Protein AF-A0A257LZM6-F1 (afdb_monomer)

pLDDT: mean 80.25, std 9.66, range [39.38, 93.81]

Secondary structure (DSSP, 8-state):
-HHHHHHHHHHHHHHHHHHHHHS-TTSHHHHHHHHHHHHHHHHHHHHHHHHHHHHHHSTT-HHHHHHHHHHHHHHHHHHHHH-------

Foldseek 3Di:
DVVVVVVVCCVVVVVLVVLQVVDDPVCNPVVVVVVVCVVVVVVVVCVVVVVVVCCVVPPPCVVVVVVVVVVVVVVVVVVVVVDDPPDDD

Radius of gyration: 17.22 Å; Cα contacts (8 Å, |Δi|>4): 11; chains: 1; bounding box: 42×28×45 Å

Structure (mmCIF, N/CA/C/O backbone):
data_AF-A0A257LZM6-F1
#
_entry.id   AF-A0A257LZM6-F1
#
loop_
_atom_site.group_PDB
_atom_site.id
_atom_site.type_symbol
_atom_site.label_atom_id
_atom_site.label_alt_id
_atom_site.label_comp_id
_atom_site.label_asym_id
_atom_site.label_entity_id
_atom_site.label_seq_id
_atom_site.pdbx_PDB_ins_code
_atom_site.Cartn_x
_atom_site.Cartn_y
_atom_site.Cartn_z
_atom_site.occupancy
_atom_site.B_iso_or_equiv
_atom_site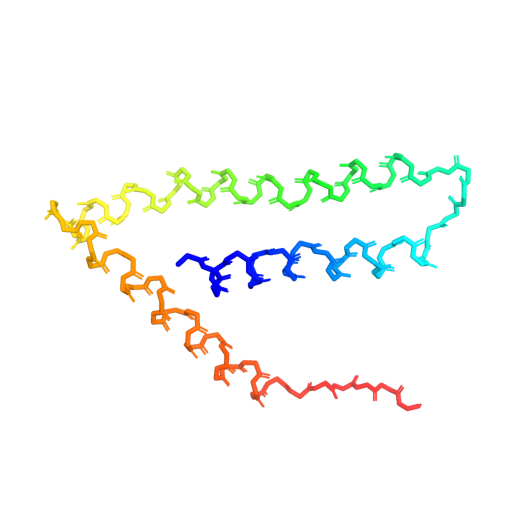.auth_seq_id
_atom_site.auth_comp_id
_atom_site.auth_asym_id
_atom_site.auth_atom_id
_atom_site.pdbx_PDB_model_num
ATOM 1 N N . MET A 1 1 ? -4.406 12.789 -13.184 1.00 66.25 1 MET A N 1
ATOM 2 C CA . MET A 1 1 ? -4.001 12.863 -11.760 1.00 66.25 1 MET A CA 1
ATOM 3 C C . MET A 1 1 ? -5.186 12.961 -10.799 1.00 66.25 1 MET A C 1
ATOM 5 O O . MET A 1 1 ? -5.107 12.343 -9.751 1.00 66.25 1 MET A O 1
ATOM 9 N N . ILE A 1 2 ? -6.296 13.632 -11.146 1.00 81.50 2 ILE A N 1
ATOM 10 C CA . ILE A 1 2 ? -7.479 13.754 -10.261 1.00 81.50 2 ILE A CA 1
ATOM 11 C C . ILE A 1 2 ? -8.027 12.387 -9.801 1.00 81.50 2 ILE A C 1
ATOM 13 O O . ILE A 1 2 ? -8.202 12.184 -8.607 1.00 81.50 2 ILE A O 1
ATOM 17 N N . GLY A 1 3 ? -8.217 11.420 -10.709 1.00 80.56 3 GLY A N 1
ATOM 18 C CA . GLY A 1 3 ? -8.733 10.089 -10.341 1.00 80.56 3 GLY A CA 1
ATOM 19 C C . GLY A 1 3 ? -7.813 9.286 -9.411 1.00 80.56 3 GLY A C 1
ATOM 20 O O . GLY A 1 3 ? -8.290 8.635 -8.489 1.00 80.56 3 GLY A O 1
ATOM 21 N N . VAL A 1 4 ? -6.493 9.397 -9.599 1.00 81.56 4 VAL A N 1
ATOM 22 C CA . VAL A 1 4 ? -5.499 8.780 -8.700 1.00 81.56 4 VAL A CA 1
ATOM 23 C C . VAL A 1 4 ? -5.539 9.448 -7.324 1.00 81.56 4 VAL A C 1
ATOM 25 O O . VAL A 1 4 ? -5.487 8.755 -6.316 1.00 81.56 4 VAL A O 1
ATOM 28 N N . GLY A 1 5 ? -5.701 10.775 -7.276 1.00 84.75 5 GLY A N 1
ATOM 29 C CA . GLY A 1 5 ? -5.837 11.520 -6.024 1.00 84.75 5 GLY A CA 1
ATOM 30 C C . GLY A 1 5 ? -7.085 11.133 -5.231 1.00 84.75 5 GLY A C 1
ATOM 31 O O . GLY A 1 5 ? -6.989 10.918 -4.027 1.00 84.75 5 GLY A O 1
ATOM 32 N N . ILE A 1 6 ? -8.231 10.974 -5.905 1.00 86.88 6 ILE A N 1
ATOM 33 C CA . ILE A 1 6 ? -9.471 10.501 -5.270 1.00 86.88 6 ILE A CA 1
ATOM 34 C C . ILE A 1 6 ? -9.266 9.091 -4.706 1.00 86.88 6 ILE A C 1
ATOM 36 O O . ILE A 1 6 ? -9.527 8.868 -3.528 1.00 86.88 6 ILE A O 1
ATOM 40 N N . ALA A 1 7 ? -8.739 8.162 -5.511 1.00 84.81 7 ALA A N 1
ATOM 41 C CA . ALA A 1 7 ? -8.508 6.786 -5.075 1.00 84.81 7 ALA A CA 1
ATOM 42 C C . ALA A 1 7 ? -7.561 6.708 -3.864 1.00 84.81 7 ALA A C 1
ATOM 44 O O . ALA A 1 7 ? -7.859 6.029 -2.884 1.00 84.81 7 ALA A O 1
ATOM 45 N N . TRP A 1 8 ? -6.448 7.442 -3.901 1.00 84.62 8 TRP A N 1
ATOM 46 C CA . TRP A 1 8 ? -5.453 7.447 -2.828 1.00 84.62 8 TRP A CA 1
ATOM 47 C C . TRP A 1 8 ? -6.000 8.059 -1.530 1.00 84.62 8 TRP A C 1
ATOM 49 O O . TRP A 1 8 ? -5.848 7.473 -0.458 1.00 84.62 8 TRP A O 1
ATOM 59 N N . ALA A 1 9 ? -6.718 9.184 -1.623 1.00 85.12 9 ALA A N 1
ATOM 60 C CA . ALA A 1 9 ? -7.365 9.808 -0.471 1.00 85.12 9 ALA A CA 1
ATOM 61 C C . ALA A 1 9 ? -8.423 8.891 0.164 1.00 85.12 9 ALA A C 1
ATOM 63 O O . ALA A 1 9 ? -8.503 8.807 1.389 1.00 85.12 9 ALA A O 1
ATOM 64 N N . SER A 1 10 ? -9.204 8.167 -0.644 1.00 86.25 10 SER A N 1
ATOM 65 C CA . SER A 1 10 ? -10.197 7.210 -0.147 1.00 86.25 10 SER A CA 1
ATOM 66 C C . SER A 1 10 ? -9.563 6.020 0.577 1.00 86.25 10 SER A C 1
ATOM 68 O O . SER A 1 10 ? -10.025 5.671 1.664 1.00 86.25 10 SER A O 1
ATOM 70 N N . ILE A 1 11 ? -8.497 5.427 0.020 1.00 85.00 11 ILE A N 1
ATOM 71 C CA . ILE A 1 11 ? -7.792 4.280 0.626 1.00 85.00 11 ILE A CA 1
ATOM 72 C C . ILE A 1 11 ? -7.231 4.647 2.002 1.00 85.00 11 ILE A C 1
ATOM 74 O O . ILE A 1 11 ? -7.309 3.840 2.925 1.00 85.00 11 ILE A O 1
ATOM 78 N N . LEU A 1 12 ? -6.714 5.867 2.160 1.00 85.50 12 LEU A N 1
ATOM 79 C CA . LEU A 1 12 ? -6.252 6.343 3.459 1.00 85.50 12 LEU A CA 1
ATOM 80 C C . LEU A 1 12 ? -7.426 6.689 4.380 1.00 85.50 12 LEU A C 1
ATOM 82 O O . LEU A 1 12 ? -7.473 6.221 5.510 1.00 85.50 12 LEU A O 1
ATOM 86 N N . SER A 1 13 ? -8.403 7.472 3.919 1.00 85.88 13 SER A N 1
ATOM 87 C CA . SER A 1 13 ? -9.451 8.022 4.787 1.00 85.88 13 SER A CA 1
ATOM 88 C C . SER A 1 13 ? -10.401 6.973 5.375 1.00 85.88 13 SER A C 1
ATOM 90 O O . SER A 1 13 ? -10.842 7.151 6.510 1.00 85.88 13 SER A O 1
ATOM 92 N N . MET A 1 14 ? -10.748 5.911 4.640 1.00 87.00 14 MET A N 1
ATOM 93 C CA . MET A 1 14 ? -11.710 4.906 5.121 1.00 87.00 14 MET A CA 1
ATOM 94 C C . MET A 1 14 ? -11.263 4.180 6.400 1.00 87.00 14 MET A C 1
ATOM 96 O O . MET A 1 14 ? -12.028 4.177 7.366 1.00 87.00 14 MET A O 1
ATOM 100 N N . PRO A 1 15 ? -10.051 3.606 6.489 1.00 85.12 15 PRO A N 1
ATOM 101 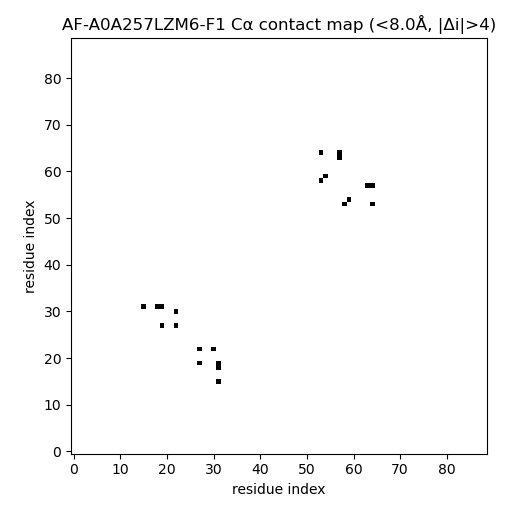C CA . PRO A 1 15 ? -9.627 2.933 7.709 1.00 85.12 15 PRO A CA 1
ATOM 102 C C . PRO A 1 15 ? -9.431 3.898 8.887 1.00 85.12 15 PRO A C 1
ATOM 104 O O . PRO A 1 15 ? -9.770 3.532 10.011 1.00 85.12 15 PRO A O 1
ATOM 107 N N . TYR A 1 16 ? -8.983 5.143 8.660 1.00 83.31 16 TYR A N 1
ATOM 108 C CA . TYR A 1 16 ? -8.955 6.157 9.726 1.00 83.31 16 TYR A CA 1
ATOM 109 C C . TYR A 1 16 ? -10.356 6.478 10.251 1.00 83.31 16 TYR A C 1
ATOM 1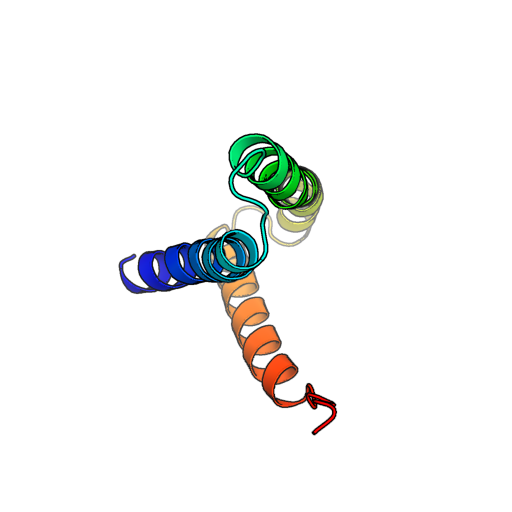11 O O . TYR A 1 16 ? -10.530 6.622 11.462 1.00 83.31 16 TYR A O 1
ATOM 119 N N . ALA A 1 17 ? -11.357 6.562 9.369 1.00 84.19 17 ALA A N 1
ATOM 120 C CA . ALA A 1 17 ? -12.742 6.791 9.767 1.00 84.19 17 ALA A CA 1
ATOM 121 C C . ALA A 1 17 ? -13.273 5.628 10.624 1.00 84.19 17 ALA A C 1
ATOM 123 O O . ALA A 1 17 ? -13.778 5.866 11.720 1.00 84.19 17 ALA A O 1
ATOM 124 N N . ILE A 1 18 ? -13.062 4.380 10.190 1.00 85.12 18 ILE A N 1
ATOM 125 C CA . ILE A 1 18 ? -13.459 3.168 10.933 1.00 85.12 18 ILE A CA 1
ATOM 126 C C . ILE A 1 18 ? -12.768 3.110 12.306 1.00 85.12 18 ILE A C 1
ATOM 128 O O . ILE A 1 18 ? -13.408 2.859 13.331 1.00 85.12 18 ILE A O 1
ATOM 132 N N . LEU A 1 19 ? -11.463 3.389 12.344 1.00 82.69 19 LEU A N 1
ATOM 133 C CA . LEU A 1 19 ? -10.676 3.360 13.570 1.00 82.69 19 LEU A CA 1
ATOM 134 C C . LEU A 1 19 ? -11.095 4.471 14.543 1.00 82.69 19 LEU A C 1
ATOM 136 O O . LEU A 1 19 ? -11.281 4.208 15.728 1.00 82.69 19 LEU A O 1
ATOM 140 N N . SER A 1 20 ? -11.300 5.700 14.060 1.00 79.31 20 SER A N 1
ATOM 141 C CA . SER A 1 20 ? -11.712 6.831 14.904 1.00 79.31 20 SER A CA 1
ATOM 142 C C . SER A 1 20 ? -13.061 6.615 15.595 1.00 79.31 20 SER A C 1
ATOM 144 O O . SER A 1 20 ? -13.223 7.045 16.734 1.00 79.31 20 SER A O 1
ATOM 146 N N . GLY A 1 21 ? -13.993 5.900 14.952 1.00 78.38 21 GLY A N 1
ATOM 147 C CA . GLY A 1 21 ? -15.281 5.533 15.545 1.00 78.38 21 GLY A CA 1
ATOM 148 C C . GLY A 1 21 ? -15.188 4.473 16.649 1.00 78.38 21 GLY A C 1
ATOM 149 O O . GLY A 1 21 ? -16.095 4.365 17.468 1.00 78.38 21 GLY A O 1
ATOM 150 N N . SER A 1 22 ? -14.087 3.718 16.700 1.00 77.31 22 SER A N 1
ATOM 151 C CA . SER A 1 22 ? -13.911 2.563 17.594 1.00 77.31 22 SER A CA 1
ATOM 152 C C . SER A 1 22 ? -12.979 2.842 18.783 1.00 77.31 22 SER A C 1
ATOM 154 O O . SER A 1 22 ? -12.778 1.971 19.630 1.00 77.31 22 SER A O 1
ATOM 156 N N . LEU A 1 23 ? -12.369 4.032 18.850 1.00 78.50 23 LEU A N 1
ATOM 157 C CA . LEU A 1 23 ? -11.320 4.348 19.821 1.00 78.50 23 LEU A CA 1
ATOM 158 C C . LEU A 1 23 ? -11.824 5.150 21.035 1.00 78.50 23 LEU A C 1
ATOM 160 O O . LEU A 1 23 ? -12.559 6.125 20.875 1.00 78.50 23 LEU A O 1
ATOM 164 N N . PRO A 1 24 ? -11.360 4.823 22.260 1.00 71.38 24 PRO A N 1
ATOM 165 C CA . PRO A 1 24 ? -11.646 5.618 23.449 1.00 71.38 24 PRO A CA 1
ATOM 166 C C . PRO A 1 24 ? -10.972 6.998 23.368 1.00 71.38 24 PRO A C 1
ATOM 168 O O . PRO A 1 24 ? -9.760 7.111 23.160 1.00 71.38 24 PRO A O 1
ATOM 171 N N . SER A 1 25 ? -11.757 8.050 23.611 1.00 70.44 25 SER A N 1
ATOM 172 C CA . SER A 1 25 ? -11.391 9.471 23.451 1.00 70.44 25 SER A CA 1
ATOM 173 C C . SER A 1 25 ? -10.143 9.920 24.223 1.00 70.44 25 SER A C 1
ATOM 175 O O . SER A 1 25 ? -9.475 10.870 23.826 1.00 70.44 25 SER A O 1
ATOM 177 N N . ASN A 1 26 ? -9.783 9.218 25.299 1.00 75.38 26 ASN A N 1
ATOM 178 C CA . ASN A 1 26 ? -8.617 9.525 26.133 1.00 75.38 26 ASN A CA 1
ATOM 179 C C . ASN A 1 26 ? -7.273 9.093 25.498 1.00 75.38 26 ASN A C 1
ATOM 181 O O . ASN A 1 26 ? -6.207 9.471 25.974 1.00 75.38 26 ASN A O 1
ATOM 185 N N . ARG A 1 27 ? -7.274 8.268 24.438 1.00 77.12 27 ARG A N 1
ATOM 186 C CA . ARG A 1 27 ? -6.029 7.756 23.823 1.00 77.12 27 ARG A CA 1
ATOM 187 C C . ARG A 1 27 ? -6.029 7.749 22.297 1.00 77.12 27 ARG A C 1
ATOM 189 O O . ARG A 1 27 ? -5.155 7.119 21.702 1.00 77.12 27 ARG A O 1
ATOM 196 N N . THR A 1 28 ? -6.943 8.477 21.655 1.00 78.56 28 THR A N 1
ATOM 197 C CA . THR A 1 28 ? -7.080 8.508 20.190 1.00 78.56 28 THR A CA 1
ATOM 198 C C . THR A 1 28 ? -5.749 8.779 19.485 1.00 78.56 28 THR A C 1
ATOM 200 O O . THR A 1 28 ? -5.398 8.053 18.563 1.00 78.56 28 THR A O 1
ATOM 203 N N . GLY A 1 29 ? -4.949 9.739 19.965 1.00 80.81 29 GLY A N 1
ATOM 204 C CA . GLY A 1 29 ? -3.648 10.058 19.360 1.00 80.81 29 GLY A CA 1
ATOM 205 C C . GLY A 1 29 ? -2.642 8.898 19.373 1.00 80.81 29 GLY A C 1
ATOM 206 O O . GLY A 1 29 ? -1.955 8.672 18.381 1.00 80.81 29 GLY A O 1
ATOM 207 N N . VAL A 1 30 ? -2.588 8.117 20.458 1.00 84.06 30 VAL A N 1
ATOM 208 C CA . VAL A 1 30 ? -1.650 6.985 20.587 1.00 84.06 30 VAL A CA 1
ATOM 209 C C . VAL A 1 30 ? -2.044 5.852 19.641 1.00 84.06 30 VAL A C 1
ATOM 211 O O . VAL A 1 30 ? -1.200 5.330 18.917 1.00 84.06 30 VAL A O 1
ATOM 214 N N . TYR A 1 31 ? -3.330 5.503 19.597 1.00 83.81 31 TYR A N 1
ATOM 215 C CA . TYR A 1 31 ? -3.820 4.439 18.720 1.00 83.81 31 TYR A CA 1
ATOM 216 C C . TYR A 1 31 ? -3.765 4.821 17.235 1.00 83.81 31 TYR A C 1
ATOM 218 O O . TYR A 1 31 ? -3.401 3.987 16.408 1.00 83.81 31 TYR A O 1
ATOM 226 N N . MET A 1 32 ? -4.035 6.085 16.895 1.00 84.81 32 MET A N 1
ATOM 227 C CA . MET A 1 32 ? -3.856 6.601 15.531 1.00 84.81 32 MET A CA 1
ATOM 228 C C . MET A 1 32 ? -2.383 6.585 15.092 1.00 84.81 32 MET A C 1
ATOM 230 O O . MET A 1 32 ? -2.086 6.301 13.930 1.00 84.81 32 MET A O 1
ATOM 234 N N . GLY A 1 33 ? -1.452 6.855 16.015 1.00 85.94 33 GLY A N 1
ATOM 235 C CA . GLY A 1 33 ? -0.014 6.749 15.761 1.00 85.94 33 GLY A CA 1
ATOM 236 C C . GLY A 1 33 ? 0.425 5.308 15.498 1.00 85.94 33 GLY A C 1
ATOM 237 O O . GLY A 1 33 ? 1.106 5.043 14.512 1.00 85.94 33 GLY A O 1
ATOM 238 N N . ILE A 1 34 ? -0.023 4.360 16.327 1.00 88.12 34 ILE A N 1
ATOM 239 C CA . ILE A 1 34 ? 0.259 2.927 16.136 1.00 88.12 34 ILE A CA 1
ATOM 240 C C . ILE A 1 34 ? -0.284 2.440 14.786 1.00 88.12 34 ILE A C 1
ATOM 242 O O . ILE A 1 34 ? 0.423 1.749 14.059 1.00 88.12 34 ILE A O 1
ATOM 246 N N . PHE A 1 35 ? -1.499 2.842 14.410 1.00 86.44 35 PHE A N 1
ATOM 247 C CA . PHE A 1 35 ? -2.084 2.488 13.117 1.00 86.44 35 PHE A CA 1
ATOM 248 C C . PHE A 1 35 ? -1.265 3.011 11.924 1.00 86.44 35 PHE A C 1
ATOM 250 O O . PHE A 1 35 ? -1.041 2.272 10.967 1.00 86.44 35 PHE A O 1
ATOM 257 N N . ASN A 1 36 ? -0.732 4.237 12.005 1.00 89.38 36 ASN A N 1
ATOM 258 C CA . ASN A 1 36 ? 0.186 4.761 10.986 1.00 89.38 36 ASN A CA 1
ATOM 259 C C . ASN A 1 36 ? 1.426 3.878 10.814 1.00 89.38 36 ASN A C 1
ATOM 261 O O . ASN A 1 36 ? 1.826 3.610 9.684 1.00 89.38 36 ASN A O 1
ATOM 265 N N . PHE A 1 37 ? 2.018 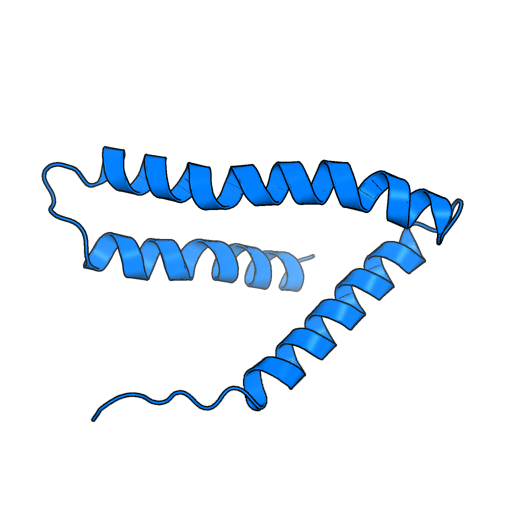3.384 11.906 1.00 90.19 37 PHE A N 1
ATOM 266 C CA . PHE A 1 37 ? 3.170 2.480 11.813 1.00 90.19 37 PHE A CA 1
ATOM 267 C C . PHE A 1 37 ? 2.837 1.193 11.051 1.00 90.19 37 PHE A C 1
ATOM 269 O O . PHE A 1 37 ? 3.661 0.724 10.268 1.00 90.19 37 PHE A O 1
ATOM 276 N N . PHE A 1 38 ? 1.624 0.657 11.215 1.00 87.50 38 PHE A N 1
ATOM 277 C CA . PHE A 1 38 ? 1.171 -0.517 10.464 1.00 87.50 38 PHE A CA 1
ATOM 278 C C . PHE A 1 38 ? 0.964 -0.258 8.970 1.00 87.50 38 PHE A C 1
ATOM 280 O O . PHE A 1 38 ? 1.083 -1.199 8.194 1.00 87.50 38 PHE A O 1
ATOM 287 N N . ILE A 1 39 ? 0.684 0.977 8.550 1.00 89.31 39 ILE A N 1
ATOM 288 C CA . ILE A 1 39 ? 0.616 1.336 7.124 1.00 89.31 39 ILE A CA 1
ATOM 289 C C . ILE A 1 39 ? 2.028 1.535 6.566 1.00 89.31 39 ILE A C 1
ATOM 291 O O . ILE A 1 39 ? 2.396 0.952 5.549 1.00 89.31 39 ILE A O 1
ATOM 295 N N . VAL A 1 40 ? 2.836 2.332 7.266 1.00 91.69 40 VAL A N 1
ATOM 296 C CA . VAL A 1 40 ? 4.120 2.819 6.755 1.00 91.69 40 VAL A CA 1
ATOM 297 C C . VAL A 1 40 ? 5.187 1.726 6.727 1.00 91.69 40 VAL A C 1
ATOM 299 O O . VAL A 1 40 ? 5.962 1.666 5.779 1.00 91.69 40 VAL A O 1
ATOM 302 N N . ILE A 1 41 ? 5.253 0.840 7.728 1.00 93.81 41 ILE A N 1
ATOM 303 C CA . ILE A 1 41 ? 6.294 -0.203 7.768 1.00 93.81 41 ILE A CA 1
ATOM 304 C C . ILE A 1 41 ? 6.187 -1.146 6.553 1.00 93.81 41 ILE A C 1
ATOM 306 O O . ILE A 1 41 ? 7.189 -1.309 5.851 1.00 93.81 41 ILE A O 1
ATOM 310 N N . PRO A 1 42 ? 5.015 -1.733 6.236 1.00 88.31 42 PRO A N 1
ATOM 311 C CA . PRO A 1 42 ? 4.843 -2.511 5.012 1.00 88.31 42 PRO A CA 1
ATOM 312 C C . PRO A 1 42 ? 5.072 -1.698 3.736 1.00 88.31 42 PRO A C 1
ATOM 314 O O . PRO A 1 42 ? 5.639 -2.234 2.791 1.00 88.31 42 PRO A O 1
ATOM 317 N N . GLU A 1 43 ? 4.678 -0.422 3.694 1.00 89.94 43 GLU A N 1
ATOM 318 C CA . GLU A 1 43 ? 4.885 0.450 2.527 1.00 89.94 43 GLU A CA 1
ATOM 319 C C . GLU A 1 43 ? 6.375 0.709 2.250 1.00 89.94 43 GLU A C 1
ATOM 321 O O . GLU A 1 43 ? 6.828 0.628 1.106 1.00 89.94 43 GLU A O 1
ATOM 326 N N . ILE A 1 44 ? 7.170 0.943 3.296 1.00 92.25 44 ILE A N 1
ATOM 327 C CA . ILE A 1 44 ? 8.628 1.073 3.189 1.00 92.25 44 ILE A CA 1
ATOM 328 C C . ILE A 1 44 ? 9.247 -0.251 2.734 1.00 92.25 44 ILE A C 1
ATOM 330 O O . ILE A 1 44 ? 10.079 -0.263 1.830 1.00 92.25 44 ILE A O 1
ATOM 334 N N . LEU A 1 45 ? 8.826 -1.379 3.314 1.00 92.56 45 LEU A N 1
ATOM 335 C CA . LEU A 1 45 ? 9.322 -2.695 2.904 1.00 92.56 45 LEU A CA 1
ATOM 336 C C . LEU A 1 45 ? 8.982 -2.993 1.441 1.00 92.56 45 LEU A C 1
ATOM 338 O O . LEU A 1 45 ? 9.843 -3.450 0.694 1.00 92.56 45 LEU A O 1
ATOM 342 N N . ALA A 1 46 ? 7.752 -2.703 1.019 1.00 86.75 46 ALA A N 1
ATOM 343 C CA . ALA A 1 46 ? 7.306 -2.898 -0.350 1.00 86.75 46 ALA A CA 1
ATOM 344 C C . ALA A 1 46 ? 8.054 -1.977 -1.317 1.00 86.75 46 ALA A C 1
ATOM 346 O O . ALA A 1 46 ? 8.550 -2.462 -2.328 1.00 86.75 46 ALA A O 1
ATOM 347 N N . SER A 1 47 ? 8.189 -0.684 -1.010 1.00 85.88 47 SER A N 1
ATOM 348 C CA . SER A 1 47 ? 8.921 0.256 -1.869 1.00 85.88 47 SER A CA 1
ATOM 349 C C . SER A 1 47 ? 10.387 -0.144 -2.032 1.00 85.88 47 SER A C 1
ATOM 351 O O . SER A 1 47 ? 10.893 -0.115 -3.149 1.00 85.88 47 SER A O 1
ATOM 353 N N . LEU A 1 48 ? 11.038 -0.626 -0.971 1.00 88.69 48 LEU A N 1
ATOM 354 C CA . LEU A 1 48 ? 12.431 -1.060 -1.031 1.00 88.69 48 LEU A CA 1
ATOM 355 C C . LEU A 1 48 ? 12.612 -2.416 -1.736 1.00 88.69 48 LEU A C 1
ATOM 357 O O . LEU A 1 48 ? 13.600 -2.615 -2.439 1.00 88.69 48 LEU A O 1
ATOM 361 N N . ALA A 1 49 ? 11.676 -3.354 -1.560 1.00 85.81 49 ALA A N 1
ATOM 362 C CA . ALA A 1 49 ? 11.770 -4.705 -2.116 1.00 85.81 49 ALA A CA 1
ATOM 363 C C . ALA A 1 49 ? 11.272 -4.811 -3.567 1.00 85.81 49 ALA A C 1
ATOM 365 O O . ALA A 1 49 ? 11.861 -5.547 -4.358 1.00 85.81 49 ALA A O 1
ATOM 366 N N . LEU A 1 50 ? 10.210 -4.090 -3.951 1.00 80.31 50 LEU A N 1
ATOM 367 C CA . LEU A 1 50 ? 9.699 -4.114 -5.329 1.00 80.31 50 LEU A CA 1
ATOM 368 C C . LEU A 1 50 ? 10.599 -3.343 -6.294 1.00 80.31 50 LEU A C 1
ATOM 370 O O . LEU A 1 50 ? 10.673 -3.709 -7.463 1.00 80.31 50 LEU A O 1
ATOM 374 N N . GLU A 1 51 ? 11.270 -2.282 -5.847 1.00 79.38 51 GLU A N 1
ATOM 375 C CA . GLU A 1 51 ? 12.097 -1.448 -6.721 1.00 79.38 51 GLU A CA 1
ATOM 376 C C . GLU A 1 51 ? 13.207 -2.222 -7.472 1.00 79.38 51 GLU A C 1
ATOM 378 O O . GLU A 1 51 ? 13.297 -2.065 -8.694 1.00 79.38 51 GLU A O 1
ATOM 383 N N . PRO A 1 52 ? 14.025 -3.086 -6.833 1.00 79.44 52 PRO A N 1
ATOM 384 C CA . PRO A 1 52 ? 15.005 -3.907 -7.548 1.00 79.44 52 PRO A CA 1
ATOM 385 C C . PRO A 1 52 ? 14.348 -4.952 -8.462 1.00 79.44 52 PRO A C 1
ATOM 387 O O . PRO A 1 52 ? 14.784 -5.112 -9.599 1.00 79.44 52 PRO A O 1
ATOM 390 N N . VAL A 1 53 ? 13.257 -5.591 -8.019 1.00 79.38 53 VAL A N 1
ATOM 391 C CA . VAL A 1 53 ? 12.518 -6.605 -8.801 1.00 79.38 53 VAL A CA 1
ATOM 392 C C . VAL A 1 53 ? 11.975 -6.010 -10.100 1.00 79.38 53 VAL A C 1
ATOM 394 O O . VAL A 1 53 ? 12.086 -6.592 -11.177 1.00 79.38 53 VAL A O 1
ATOM 397 N N . VAL A 1 54 ? 11.413 -4.808 -10.018 1.00 75.19 54 VAL A N 1
ATOM 398 C CA . VAL A 1 54 ? 10.873 -4.092 -11.172 1.00 75.19 54 VAL A CA 1
ATOM 399 C C . VAL A 1 54 ? 11.985 -3.613 -12.108 1.00 75.19 54 VAL A C 1
ATOM 401 O O . VAL A 1 54 ? 11.812 -3.678 -13.326 1.00 75.19 54 VAL A O 1
ATOM 404 N N . LYS A 1 55 ? 13.125 -3.152 -11.572 1.00 73.50 55 LYS A N 1
ATOM 405 C CA . LYS A 1 55 ? 14.292 -2.749 -12.379 1.00 73.50 55 LYS A CA 1
ATOM 406 C C . LYS A 1 55 ? 14.887 -3.923 -13.159 1.00 73.50 55 LYS A C 1
ATOM 408 O O . LYS A 1 55 ? 15.317 -3.722 -14.292 1.00 73.50 55 LYS A O 1
ATOM 413 N N . GLU A 1 56 ? 14.881 -5.121 -12.579 1.00 76.69 56 GLU A N 1
ATOM 414 C CA . GLU A 1 56 ? 15.366 -6.344 -13.225 1.00 76.69 56 GLU A CA 1
ATOM 415 C C . GLU A 1 56 ? 14.386 -6.865 -14.293 1.00 76.69 56 GLU A C 1
ATOM 417 O O . GLU A 1 56 ? 14.802 -7.237 -15.388 1.00 76.69 56 GLU A O 1
ATOM 422 N N . LEU A 1 57 ? 13.075 -6.810 -14.027 1.00 71.44 57 LEU A N 1
ATOM 423 C CA . LEU A 1 57 ? 12.035 -7.255 -14.967 1.00 71.44 57 LEU A CA 1
ATOM 424 C C . LEU A 1 57 ? 11.764 -6.264 -16.117 1.00 71.44 57 LEU A C 1
ATOM 426 O O . LEU A 1 57 ? 11.395 -6.681 -17.216 1.00 71.44 57 LEU A O 1
ATOM 430 N N . PHE A 1 58 ? 11.923 -4.954 -15.891 1.00 71.31 58 PHE A N 1
ATOM 431 C CA . PHE A 1 58 ? 11.613 -3.900 -16.868 1.00 71.31 58 PHE A CA 1
ATOM 432 C C . PHE A 1 58 ? 12.724 -2.837 -16.945 1.00 71.31 58 PHE A C 1
ATOM 434 O O . PHE A 1 58 ? 12.532 -1.699 -16.496 1.00 71.31 58 PHE A O 1
ATOM 441 N N . PRO A 1 59 ? 13.878 -3.147 -17.564 1.00 70.00 59 PRO A N 1
ATOM 442 C CA . PRO A 1 59 ? 14.962 -2.183 -17.712 1.00 70.00 59 PRO A CA 1
ATOM 443 C C . PRO A 1 59 ? 14.510 -0.965 -18.540 1.00 70.00 59 PRO A C 1
ATOM 445 O O . PRO A 1 59 ? 14.046 -1.097 -19.672 1.00 70.00 59 PRO A O 1
ATOM 448 N N . ASN A 1 60 ? 14.652 0.237 -17.968 1.00 63.75 60 ASN A N 1
ATOM 449 C CA . ASN A 1 60 ? 14.419 1.546 -18.606 1.00 63.75 60 ASN A CA 1
ATOM 450 C C . ASN A 1 60 ? 13.001 1.823 -19.151 1.00 63.75 60 ASN A C 1
ATOM 452 O O . ASN A 1 60 ? 12.823 2.712 -19.982 1.00 63.75 60 ASN A O 1
ATOM 456 N N . ALA A 1 61 ? 11.971 1.120 -18.667 1.00 74.56 61 ALA A N 1
ATOM 457 C CA . ALA A 1 61 ? 10.589 1.332 -19.107 1.00 74.56 61 ALA A CA 1
ATOM 458 C C . ALA A 1 61 ? 9.638 1.693 -17.944 1.00 74.56 61 ALA A C 1
ATOM 460 O O . ALA A 1 61 ? 8.741 0.910 -17.627 1.00 74.56 61 ALA A O 1
ATOM 461 N N . PRO A 1 62 ? 9.763 2.889 -17.330 1.00 70.69 62 PRO A N 1
ATOM 462 C CA . PRO A 1 62 ? 8.936 3.307 -16.188 1.00 70.69 62 PRO A CA 1
ATOM 463 C C . PRO A 1 62 ? 7.428 3.300 -16.491 1.00 70.69 62 PRO A C 1
ATOM 465 O O . PRO A 1 62 ? 6.617 3.012 -15.616 1.00 70.69 62 PRO A O 1
ATOM 468 N N . VAL A 1 63 ? 7.034 3.521 -17.750 1.00 80.50 63 VAL A N 1
ATOM 469 C CA . VAL A 1 63 ? 5.628 3.417 -18.178 1.00 80.50 63 VAL A CA 1
ATOM 470 C C . VAL A 1 63 ? 5.090 1.989 -18.017 1.00 80.50 63 VAL A C 1
ATOM 472 O O . VAL A 1 63 ? 3.960 1.816 -17.568 1.00 80.50 63 VAL A O 1
ATOM 475 N N . LYS A 1 64 ? 5.895 0.955 -18.308 1.00 77.25 64 LYS A N 1
ATOM 476 C CA . LYS A 1 64 ? 5.478 -0.452 -18.152 1.00 77.25 64 LYS A CA 1
ATOM 477 C C . LYS A 1 64 ? 5.250 -0.815 -16.683 1.00 77.25 64 LYS A C 1
ATOM 479 O O . LYS A 1 64 ? 4.335 -1.574 -16.387 1.00 77.25 64 LYS A O 1
ATOM 484 N N . VAL A 1 65 ? 6.018 -0.217 -15.773 1.00 78.94 65 VAL A N 1
ATOM 485 C CA . VAL A 1 65 ? 5.852 -0.376 -14.319 1.00 78.94 65 VAL A CA 1
ATOM 486 C C . VAL A 1 65 ? 4.516 0.191 -13.849 1.00 78.94 65 VAL A C 1
ATOM 488 O O . VAL A 1 65 ? 3.773 -0.471 -13.129 1.00 78.94 65 VAL A O 1
ATOM 491 N N . VAL A 1 66 ? 4.172 1.401 -14.295 1.00 80.50 66 VAL A N 1
ATOM 492 C CA . VAL A 1 66 ? 2.887 2.029 -13.954 1.00 80.50 66 VAL A CA 1
ATOM 493 C C . VAL A 1 66 ? 1.718 1.239 -14.550 1.00 80.50 66 VAL A C 1
ATOM 495 O O . VAL A 1 66 ? 0.706 1.046 -13.879 1.00 80.50 66 VAL A O 1
ATOM 498 N N . MET A 1 67 ? 1.861 0.718 -15.774 1.00 83.12 67 MET A N 1
ATOM 499 C CA . MET A 1 67 ? 0.857 -0.164 -16.382 1.00 83.12 67 MET A CA 1
ATOM 500 C C . MET A 1 67 ? 0.692 -1.480 -15.613 1.00 83.12 67 MET A C 1
ATOM 502 O O . MET A 1 67 ? -0.438 -1.927 -15.438 1.00 83.12 67 MET A O 1
ATOM 506 N N . LEU A 1 68 ? 1.781 -2.071 -15.108 1.00 82.88 68 LEU A N 1
ATOM 507 C CA . LEU A 1 68 ? 1.733 -3.253 -14.241 1.00 82.88 68 LEU A CA 1
ATOM 508 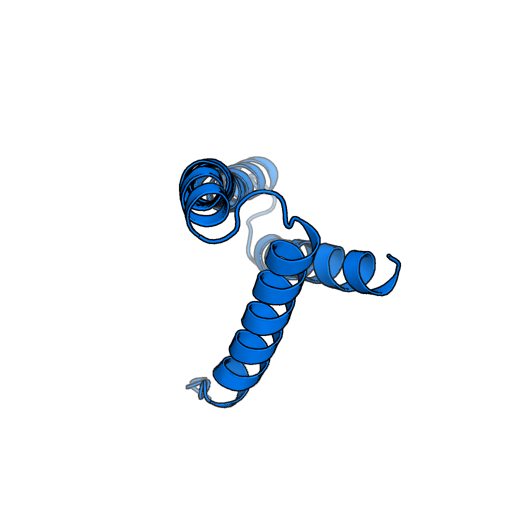C C . LEU A 1 68 ? 0.983 -2.954 -12.933 1.00 82.88 68 LEU A C 1
ATOM 510 O O . LEU A 1 68 ? 0.124 -3.733 -12.528 1.00 82.88 68 LEU A O 1
ATOM 514 N N . GLY A 1 69 ? 1.252 -1.804 -12.306 1.00 81.44 69 GLY A N 1
ATOM 515 C CA . GLY A 1 69 ? 0.518 -1.346 -11.122 1.00 81.44 69 GLY A CA 1
ATOM 516 C C . GLY A 1 69 ? -0.977 -1.141 -11.394 1.00 81.44 69 GLY A C 1
ATOM 517 O O . GLY A 1 69 ? -1.817 -1.587 -10.616 1.00 81.44 69 GLY A O 1
ATOM 518 N N . GLY A 1 70 ? -1.324 -0.542 -12.537 1.00 81.88 70 GLY A N 1
ATOM 519 C CA . GLY A 1 70 ? -2.714 -0.391 -12.977 1.00 81.88 70 GLY A CA 1
ATOM 520 C C . GLY A 1 70 ? -3.410 -1.728 -13.253 1.00 81.88 70 GL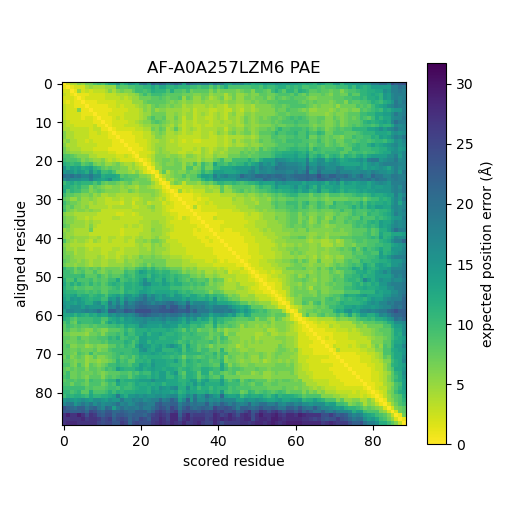Y A C 1
ATOM 521 O O . GLY A 1 70 ? -4.553 -1.922 -12.844 1.00 81.88 70 GLY A O 1
ATOM 522 N N . ALA A 1 71 ? -2.715 -2.678 -13.884 1.00 86.25 71 ALA A N 1
ATOM 523 C CA . ALA A 1 71 ? -3.230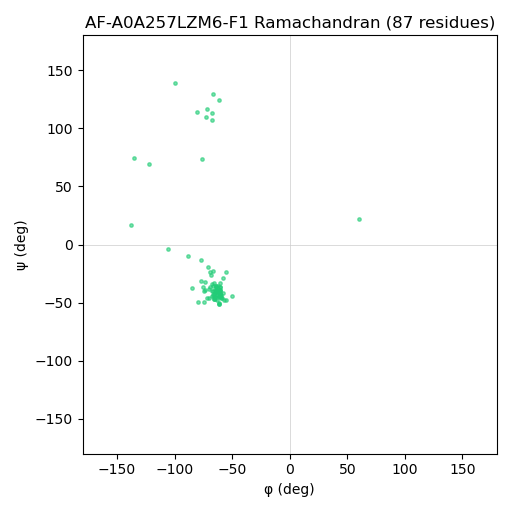 -4.027 -14.107 1.00 86.25 71 ALA A CA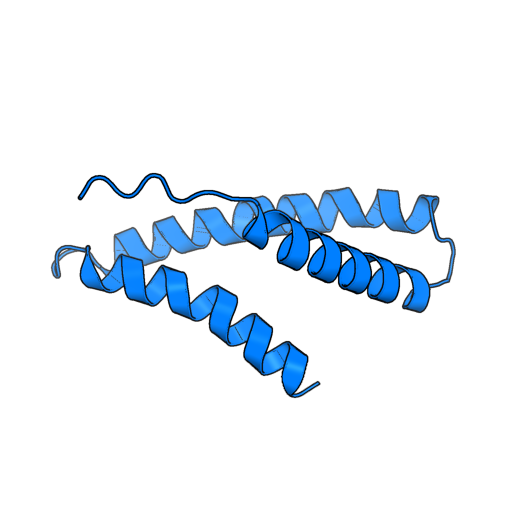 1
ATOM 524 C C . ALA A 1 71 ? -3.453 -4.776 -12.784 1.00 86.25 71 ALA A C 1
ATOM 526 O O . ALA A 1 71 ? -4.491 -5.409 -12.613 1.00 86.25 71 ALA A O 1
ATOM 527 N N . SER A 1 72 ? -2.532 -4.646 -11.824 1.00 83.62 72 SER A N 1
ATOM 528 C CA . SER A 1 72 ? -2.675 -5.211 -10.477 1.00 83.62 72 SER A CA 1
ATOM 529 C C . SER A 1 72 ? -3.898 -4.648 -9.745 1.00 83.62 72 SER A C 1
ATOM 531 O O . SER A 1 72 ? -4.658 -5.409 -9.153 1.00 83.62 72 SER A O 1
ATOM 533 N N . LEU A 1 73 ? -4.163 -3.340 -9.858 1.00 81.75 73 LEU A N 1
ATOM 534 C CA . LEU A 1 73 ? -5.370 -2.719 -9.298 1.00 81.75 73 LEU A CA 1
ATOM 535 C C . LEU A 1 73 ? -6.662 -3.243 -9.938 1.00 81.75 73 LEU A C 1
ATOM 537 O O . LEU A 1 73 ? -7.639 -3.468 -9.228 1.00 81.75 73 LEU A O 1
ATOM 541 N N . LEU A 1 74 ? -6.677 -3.467 -11.255 1.00 86.31 74 LEU A N 1
ATOM 542 C CA . LEU A 1 74 ? -7.828 -4.073 -11.933 1.00 86.31 74 LEU A CA 1
ATOM 543 C C . LEU A 1 74 ? -8.045 -5.522 -11.490 1.00 86.31 74 LEU A C 1
ATOM 545 O O . LEU A 1 74 ? -9.178 -5.914 -11.225 1.00 86.31 74 LEU A O 1
ATOM 549 N N . ILE A 1 75 ? -6.968 -6.300 -11.359 1.00 86.88 75 ILE A N 1
ATOM 550 C CA . ILE A 1 75 ? -7.030 -7.667 -10.833 1.00 86.88 75 ILE A CA 1
ATOM 551 C C . ILE A 1 75 ? -7.550 -7.648 -9.396 1.00 86.88 75 ILE A C 1
ATOM 553 O O . ILE A 1 75 ? -8.451 -8.413 -9.080 1.00 86.88 75 ILE A O 1
ATOM 557 N N . ALA A 1 76 ? -7.054 -6.748 -8.544 1.00 82.38 76 ALA A N 1
ATOM 558 C CA . ALA A 1 76 ? -7.530 -6.597 -7.175 1.00 82.38 76 ALA A CA 1
ATOM 559 C C . ALA A 1 76 ? -9.024 -6.251 -7.132 1.00 82.38 76 ALA A C 1
ATOM 561 O O . ALA A 1 76 ? -9.763 -6.894 -6.397 1.00 82.38 76 ALA A O 1
ATOM 562 N N . ALA A 1 77 ? -9.486 -5.308 -7.959 1.00 85.06 77 ALA A N 1
ATOM 563 C CA . ALA A 1 77 ? -10.900 -4.942 -8.051 1.00 85.06 77 ALA A CA 1
ATOM 564 C C . ALA A 1 77 ? -11.792 -6.106 -8.513 1.00 85.06 77 ALA A C 1
ATOM 566 O O . ALA A 1 77 ? -12.918 -6.242 -8.050 1.00 85.06 77 ALA A O 1
ATOM 567 N N . ILE A 1 78 ? -11.296 -6.960 -9.410 1.00 88.62 78 ILE A N 1
ATOM 568 C CA . ILE A 1 78 ? -12.006 -8.171 -9.835 1.00 88.62 78 ILE A CA 1
ATOM 569 C C . ILE A 1 78 ? -11.994 -9.214 -8.708 1.00 88.62 78 ILE A C 1
ATOM 571 O O . ILE A 1 78 ? -13.033 -9.776 -8.378 1.00 88.62 78 ILE A O 1
ATOM 575 N N . CYS A 1 79 ? -10.843 -9.447 -8.076 1.00 85.44 79 CYS A N 1
ATOM 576 C CA . CYS A 1 79 ? -10.685 -10.395 -6.975 1.00 85.44 79 CYS A CA 1
ATOM 577 C C . CYS A 1 79 ? -11.568 -10.042 -5.773 1.00 85.44 79 CYS A C 1
ATOM 579 O O . CYS A 1 79 ? -12.166 -10.937 -5.182 1.00 85.44 79 CYS A O 1
ATOM 581 N N . THR A 1 80 ? -11.708 -8.759 -5.428 1.00 81.12 80 THR A N 1
ATOM 582 C CA . THR A 1 80 ? -12.576 -8.325 -4.323 1.00 81.12 80 THR A CA 1
ATOM 583 C C . THR A 1 80 ? -14.057 -8.567 -4.601 1.00 81.12 80 THR A C 1
ATOM 585 O O . THR A 1 80 ? -14.808 -8.737 -3.651 1.00 81.12 80 THR A O 1
ATOM 588 N N . GLN A 1 81 ? -14.496 -8.674 -5.862 1.00 83.25 81 GLN A N 1
ATOM 589 C CA . GLN A 1 81 ? -15.870 -9.101 -6.182 1.00 83.25 81 GLN A CA 1
ATOM 590 C C . GLN A 1 81 ? -16.124 -10.580 -5.862 1.00 83.25 81 GLN A C 1
ATOM 592 O O . GLN A 1 81 ? -17.268 -10.977 -5.656 1.00 83.25 81 GLN A O 1
ATOM 597 N N . PHE A 1 82 ? -15.073 -11.402 -5.820 1.00 82.69 82 PHE A N 1
ATOM 598 C CA . PHE A 1 82 ? -15.170 -12.815 -5.448 1.00 82.69 82 PHE A CA 1
ATOM 599 C C . PHE A 1 82 ? -15.035 -13.049 -3.940 1.00 82.69 82 PHE A C 1
ATOM 601 O O . PHE A 1 82 ? -15.291 -14.161 -3.474 1.00 82.69 82 PHE A O 1
ATOM 608 N N . VAL A 1 83 ? -14.654 -12.024 -3.171 1.00 77.81 83 VAL A N 1
ATOM 609 C CA . VAL A 1 83 ? -14.641 -12.093 -1.710 1.00 77.81 83 VAL A CA 1
ATOM 610 C C . VAL A 1 83 ? -16.088 -12.069 -1.226 1.00 77.81 83 VAL A C 1
ATOM 612 O O . VAL A 1 83 ? -16.787 -11.066 -1.344 1.00 77.81 83 VAL A O 1
ATOM 615 N N . LYS A 1 84 ? -16.550 -13.205 -0.702 1.00 70.25 84 LYS A N 1
ATOM 616 C CA . LYS A 1 84 ? -17.821 -13.290 0.015 1.00 70.25 84 LYS A CA 1
ATOM 617 C C . LYS A 1 84 ? -17.593 -12.790 1.435 1.00 70.25 84 LYS A C 1
ATOM 619 O O . LYS A 1 84 ? -16.867 -13.429 2.191 1.00 70.25 84 LYS A O 1
ATOM 624 N N . ASP A 1 85 ? -18.217 -11.671 1.780 1.00 61.38 85 ASP A N 1
ATOM 625 C CA . ASP A 1 85 ? -18.355 -11.258 3.173 1.00 61.38 85 ASP A CA 1
ATOM 626 C C . ASP A 1 85 ? -19.283 -12.256 3.880 1.00 61.38 85 ASP A C 1
ATOM 628 O O . ASP A 1 85 ? -20.496 -12.265 3.660 1.00 61.38 85 ASP A O 1
ATOM 632 N N . GLU A 1 86 ? -18.725 -13.115 4.731 1.00 57.50 86 GLU A N 1
ATOM 633 C CA . GLU A 1 86 ? -19.501 -13.795 5.768 1.00 57.50 86 GLU A CA 1
ATOM 634 C C . GLU A 1 86 ? -19.763 -12.781 6.885 1.00 57.50 86 GLU A C 1
ATOM 636 O O . GLU A 1 86 ? -19.126 -12.795 7.934 1.00 57.50 86 GLU A O 1
ATOM 641 N N . SER A 1 87 ? -20.671 -11.836 6.633 1.00 42.75 87 SER A N 1
ATOM 642 C CA . SER A 1 87 ? -21.214 -11.004 7.700 1.00 42.75 87 SER A CA 1
ATOM 643 C C . SER A 1 87 ? -22.153 -11.884 8.536 1.00 42.75 87 SER A C 1
ATOM 645 O O . SER A 1 87 ? -23.143 -12.383 7.988 1.00 42.75 87 SER A O 1
ATOM 647 N N . PRO A 1 88 ? -21.862 -12.135 9.828 1.00 49.06 88 PRO A N 1
ATOM 648 C CA . PRO A 1 88 ? -22.835 -12.747 10.712 1.00 49.06 88 PRO A CA 1
ATOM 649 C C . PRO A 1 88 ? -23.957 -11.723 10.903 1.00 49.06 88 PRO A C 1
ATOM 651 O O . PRO A 1 88 ? -23.727 -10.633 11.432 1.00 49.06 88 PRO A O 1
ATOM 654 N N . ALA A 1 89 ? -25.134 -12.061 10.378 1.00 39.38 89 ALA A N 1
ATOM 655 C CA . ALA A 1 89 ? -26.381 -11.347 10.631 1.00 39.38 89 ALA A CA 1
ATOM 656 C C . ALA A 1 89 ? -26.767 -11.399 12.116 1.00 39.38 89 ALA A C 1
ATOM 658 O O . ALA A 1 89 ? -26.455 -12.422 12.773 1.00 39.38 89 ALA A O 1
#

Solvent-accessible surface area (backbone atoms only — not comparable to full-atom values): 5304 Å² total; per-residue (Å²): 109,68,70,58,50,52,52,53,52,48,67,56,48,52,58,53,53,58,48,63,77,73,49,62,85,92,45,46,70,60,55,54,49,54,52,48,50,67,54,49,53,56,48,52,52,46,57,64,57,47,50,59,55,46,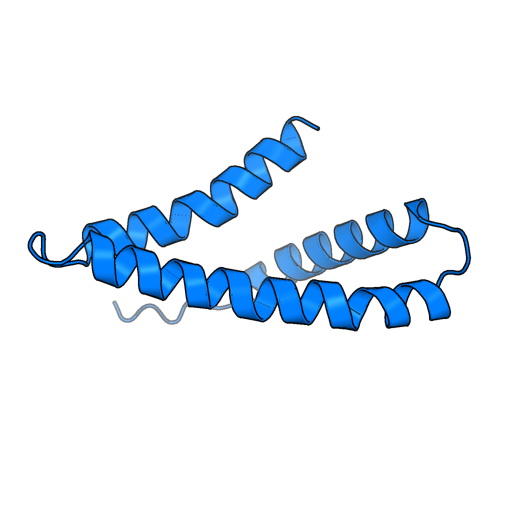50,71,78,41,72,95,38,70,67,60,52,54,50,50,53,52,50,50,50,52,49,48,60,54,52,55,72,71,57,77,81,84,70,85,126

Mean predicted aligned error: 8.94 Å

Sequence (89 aa):
MIGVGIAWASILSMPYAILSGSLPSNRTGVYMGIFNFFIVIPEILASLALEPVVKELFPNAPVKVVMLGGASLLIAAICTQFVKDESPA